Protein AF-C4P0M0-F1 (afdb_monomer_lite)

Organism: Valerianella locusta (NCBI:txid59166)

InterPro domains:
  IPR001005 SANT/Myb domain [PF00249] (93-138)
  IPR001005 SANT/Myb domain [PS50090] (87-139)
  IPR001005 SANT/Myb domain [SM00717] (1-41)
  IPR001005 SANT/Myb domain [SM00717] (91-141)
  IPR001005 SANT/Myb domain [cd00167] (94-138)
  IPR006447 Myb domain, plants [TIGR01557] (90-141)
  IPR009057 Homedomain-like superfamily [SSF46689] (2-46)
  IPR009057 Homedomain-like superfamily [SSF46689] (89-144)
  IPR017884 SANT domain [PS51293] (95-147)
  IPR017930 Myb domain [PS51294] (87-143)

Radius of gyration: 29.0 Å; chains: 1; bounding box: 52×42×82 Å

pLDDT: mean 71.96, std 18.13, range [33.81, 93.56]

Secondary structure (DSSP, 8-state):
-HHHHHHS-TTSTTHHHHHHHHSTT--HHHHHHHHHHHHHHHHHHHTT-SPP-S-S-S--TT-----S----------------S------PPPPPHHHHHHHHHHHHHH-SS-HHHHHHHT-TTS-HHHHHHHHHHHHHHHHHTTS---PPPGGG---

Structure (mmCIF, N/CA/C/O backbone):
data_AF-C4P0M0-F1
#
_entry.id   AF-C4P0M0-F1
#
loop_
_atom_site.group_PDB
_atom_site.id
_atom_site.type_symbol
_atom_site.label_atom_id
_atom_site.label_alt_id
_atom_site.label_comp_id
_atom_site.label_asym_id
_atom_site.label_entity_id
_atom_site.label_seq_id
_atom_site.pdbx_PDB_ins_code
_atom_site.Cartn_x
_atom_site.Cartn_y
_atom_site.Cartn_z
_atom_site.occupancy
_atom_site.B_iso_or_equiv
_atom_site.auth_seq_id
_atom_site.auth_comp_id
_atom_site.auth_asym_id
_atom_site.auth_atom_id
_atom_site.pdbx_PDB_model_num
ATOM 1 N N . PHE A 1 1 ? -11.432 -0.286 29.461 1.00 64.88 1 PHE A N 1
ATOM 2 C CA . PHE A 1 1 ? -12.647 0.547 29.414 1.00 64.88 1 PHE A CA 1
ATOM 3 C C . PHE A 1 1 ? -13.625 0.093 28.321 1.00 64.88 1 PHE A C 1
ATOM 5 O O . PHE A 1 1 ? -14.603 -0.557 28.663 1.00 64.88 1 PHE A O 1
ATOM 12 N N . GLU A 1 2 ? -13.337 0.285 27.025 1.00 71.06 2 GLU A N 1
ATOM 13 C CA . GLU A 1 2 ? -14.272 -0.037 25.916 1.00 71.06 2 GLU A CA 1
ATOM 14 C C . GLU A 1 2 ? -14.806 -1.482 25.894 1.00 71.06 2 GLU A C 1
ATOM 16 O O . GLU A 1 2 ? -16.007 -1.712 25.769 1.00 71.06 2 GLU A O 1
ATOM 21 N N . ARG A 1 3 ? -13.939 -2.485 26.096 1.00 72.94 3 ARG A N 1
ATOM 22 C CA . ARG A 1 3 ? -14.376 -3.895 26.158 1.00 72.94 3 ARG A CA 1
ATOM 23 C C . ARG A 1 3 ? -15.305 -4.180 27.340 1.00 72.94 3 ARG A C 1
ATOM 25 O O . ARG A 1 3 ? -16.215 -4.987 27.209 1.00 72.94 3 ARG A O 1
ATOM 32 N N . LEU A 1 4 ? -15.110 -3.503 28.472 1.00 72.62 4 LEU A N 1
ATOM 33 C CA . LEU A 1 4 ? -15.953 -3.683 29.657 1.00 72.62 4 LEU A CA 1
ATOM 34 C C . LEU A 1 4 ? -17.341 -3.085 29.433 1.00 72.62 4 LEU A C 1
ATOM 36 O O . LEU A 1 4 ? -18.327 -3.644 29.895 1.00 72.62 4 LEU A O 1
ATOM 40 N N . ARG A 1 5 ? -17.442 -1.988 28.673 1.00 65.12 5 ARG A N 1
ATOM 41 C CA . ARG A 1 5 ? -18.723 -1.381 28.280 1.00 65.12 5 ARG A CA 1
ATOM 42 C C . ARG A 1 5 ? -19.565 -2.292 27.392 1.00 65.12 5 ARG A C 1
ATOM 44 O O . ARG A 1 5 ? -20.785 -2.207 27.450 1.00 65.12 5 ARG A O 1
ATOM 51 N N . ALA A 1 6 ? -18.929 -3.156 26.605 1.00 72.06 6 ALA A N 1
ATOM 52 C CA . ALA A 1 6 ? -19.626 -4.166 25.815 1.00 72.06 6 ALA A CA 1
ATOM 53 C C . ALA A 1 6 ? -20.108 -5.362 26.660 1.00 72.06 6 ALA A C 1
ATOM 55 O O . ALA A 1 6 ? -21.081 -6.008 26.290 1.00 72.06 6 ALA A O 1
ATOM 56 N N . ILE A 1 7 ? -19.435 -5.654 27.779 1.00 72.62 7 ILE A N 1
ATOM 57 C CA . ILE A 1 7 ? -19.758 -6.779 28.673 1.00 72.62 7 ILE A CA 1
ATOM 58 C C . ILE A 1 7 ? -20.821 -6.378 29.706 1.00 72.62 7 ILE A C 1
ATOM 60 O O . ILE A 1 7 ? -21.736 -7.148 29.985 1.00 72.62 7 ILE A O 1
ATOM 64 N N . TYR A 1 8 ? -20.727 -5.168 30.261 1.00 71.69 8 TYR A N 1
ATOM 65 C CA . TYR A 1 8 ? -21.697 -4.637 31.216 1.00 71.69 8 TYR A CA 1
ATOM 66 C C . TYR A 1 8 ? -22.701 -3.725 30.505 1.00 71.69 8 TYR A C 1
ATOM 68 O O . TYR A 1 8 ? -22.421 -2.552 30.235 1.00 71.69 8 TYR A O 1
ATOM 76 N N . ASP A 1 9 ? -23.886 -4.264 30.217 1.00 70.50 9 ASP A N 1
ATOM 77 C CA . ASP A 1 9 ? -25.006 -3.502 29.658 1.00 70.50 9 ASP A CA 1
ATOM 78 C C . ASP A 1 9 ? -25.450 -2.362 30.605 1.00 70.50 9 ASP A C 1
ATOM 80 O O . ASP A 1 9 ? -25.160 -2.360 31.803 1.00 70.50 9 ASP A O 1
ATOM 84 N N . LYS A 1 10 ? -26.165 -1.360 30.078 1.00 65.06 10 LYS A N 1
ATOM 85 C CA . LYS A 1 10 ? -26.710 -0.214 30.838 1.00 65.06 10 LYS A CA 1
ATOM 86 C C . LYS A 1 10 ? -27.684 -0.625 31.953 1.00 65.06 10 LYS A C 1
ATOM 88 O O . LYS A 1 10 ? -27.998 0.196 32.805 1.00 65.06 10 LYS A O 1
ATOM 93 N N . LYS A 1 11 ? -28.179 -1.864 31.926 1.00 67.88 11 LYS A N 1
ATOM 94 C CA . LYS A 1 11 ? -29.152 -2.412 32.882 1.00 67.88 11 LYS A CA 1
ATOM 95 C C . LYS A 1 11 ? -28.513 -3.084 34.096 1.00 67.88 11 LYS A C 1
ATOM 97 O O . LYS A 1 11 ? -29.235 -3.465 35.011 1.00 67.88 11 LYS A O 1
ATOM 102 N N . THR A 1 12 ? -27.192 -3.262 34.103 1.00 70.44 12 THR A N 1
ATOM 103 C CA . THR A 1 12 ? -26.505 -3.916 35.217 1.00 70.44 12 THR A CA 1
ATOM 104 C C . THR A 1 12 ? -26.370 -2.933 36.383 1.00 70.44 12 THR A C 1
ATOM 106 O O . THR A 1 12 ? -25.695 -1.911 36.216 1.00 70.44 12 THR A O 1
ATOM 109 N N . PRO A 1 13 ? -26.970 -3.213 37.555 1.00 71.62 13 PRO A N 1
ATOM 110 C CA . PRO A 1 13 ? -26.715 -2.423 38.754 1.00 71.62 13 PRO A CA 1
ATOM 111 C C . PRO A 1 13 ? -25.225 -2.502 39.123 1.00 71.62 13 PRO A C 1
ATOM 113 O O . PRO A 1 13 ? -24.564 -3.516 38.879 1.00 71.62 13 PRO A O 1
ATOM 116 N N . ASP A 1 14 ? -24.680 -1.402 39.642 1.00 77.44 14 ASP A N 1
ATOM 117 C CA . ASP A 1 14 ? -23.275 -1.283 40.070 1.00 77.44 14 ASP A CA 1
ATOM 118 C C . ASP A 1 14 ? -22.235 -1.513 38.962 1.00 77.44 14 ASP A C 1
ATOM 120 O O . ASP A 1 14 ? -21.094 -1.914 39.202 1.00 77.44 14 ASP A O 1
ATOM 124 N N . ARG A 1 15 ? -22.612 -1.236 37.708 1.00 81.31 15 ARG A N 1
ATOM 125 C CA . ARG A 1 15 ? -21.725 -1.365 36.544 1.00 81.31 15 ARG A CA 1
ATOM 126 C C . ARG A 1 15 ? -20.395 -0.622 36.719 1.00 81.31 15 ARG A C 1
ATOM 128 O O . ARG A 1 15 ? -19.364 -1.146 36.306 1.00 81.31 15 ARG A O 1
ATOM 135 N N . TRP A 1 16 ? -20.408 0.578 37.295 1.00 80.88 16 TRP A N 1
ATOM 136 C CA . TRP A 1 16 ? -19.202 1.397 37.452 1.00 80.88 16 TRP A CA 1
ATOM 137 C C . TRP A 1 16 ? -18.207 0.788 38.442 1.00 80.88 16 TRP A C 1
ATOM 139 O O . TRP A 1 16 ? -17.021 0.720 38.125 1.00 80.88 16 TRP A O 1
ATOM 149 N N . LEU A 1 17 ? -18.695 0.233 39.557 1.00 80.75 17 LEU A N 1
ATOM 150 C CA . LEU A 1 17 ? -17.865 -0.492 40.522 1.00 80.75 17 LEU A CA 1
ATOM 151 C C . LEU A 1 17 ? -17.232 -1.734 39.885 1.00 80.75 17 LEU A C 1
ATOM 153 O O . LEU A 1 17 ? -16.028 -1.939 39.990 1.00 80.75 17 LEU A O 1
ATOM 157 N N . ARG A 1 18 ? -18.019 -2.529 39.148 1.00 79.06 18 ARG A N 1
ATOM 158 C CA . ARG A 1 18 ? -17.509 -3.725 38.448 1.00 79.06 18 ARG A CA 1
ATOM 159 C C . ARG A 1 18 ? -16.469 -3.379 37.383 1.00 79.06 18 ARG A C 1
ATOM 161 O O . ARG A 1 18 ? -15.549 -4.148 37.136 1.00 79.06 18 ARG A O 1
ATOM 168 N N . MET A 1 19 ? -16.620 -2.232 36.726 1.00 80.00 19 MET A N 1
ATOM 169 C CA . MET A 1 19 ? -15.645 -1.746 35.752 1.00 80.00 19 MET A CA 1
ATOM 170 C C . MET A 1 19 ? -14.347 -1.283 36.409 1.00 80.00 19 MET A C 1
ATOM 172 O O . MET A 1 19 ? -13.283 -1.555 35.856 1.00 80.00 19 MET A O 1
ATOM 176 N N . ALA A 1 20 ? -14.436 -0.594 37.547 1.00 82.38 20 ALA A N 1
ATOM 177 C CA . ALA A 1 20 ? -13.279 -0.143 38.310 1.00 82.38 20 ALA A CA 1
ATOM 178 C C . ALA A 1 20 ? -12.467 -1.330 38.846 1.00 82.38 20 ALA A C 1
ATOM 180 O O . ALA A 1 20 ? -11.257 -1.363 38.664 1.00 82.38 20 ALA A O 1
ATOM 181 N N . ASP A 1 21 ? -13.137 -2.356 39.376 1.00 83.00 21 ASP A N 1
ATOM 182 C CA . ASP A 1 21 ? -12.497 -3.574 39.897 1.00 83.00 21 ASP A CA 1
ATOM 183 C C . ASP A 1 21 ? -11.634 -4.302 38.846 1.00 83.00 21 ASP A C 1
ATOM 185 O O . ASP A 1 21 ? -10.569 -4.842 39.136 1.00 83.00 21 ASP A O 1
ATOM 189 N N . ILE A 1 22 ? -12.049 -4.258 37.577 1.00 83.38 22 ILE A N 1
ATOM 190 C CA . ILE A 1 22 ? -11.339 -4.928 36.476 1.00 83.38 22 ILE A CA 1
ATOM 191 C C . ILE A 1 22 ? -10.191 -4.079 35.919 1.00 83.38 22 ILE A C 1
ATOM 193 O O . ILE A 1 22 ? -9.308 -4.605 35.234 1.00 83.38 22 ILE A O 1
ATOM 197 N N . ILE A 1 23 ? -10.189 -2.767 36.160 1.00 81.06 23 ILE A N 1
ATOM 198 C CA . ILE A 1 23 ? -9.131 -1.880 35.680 1.00 81.06 23 ILE A CA 1
ATOM 199 C C . ILE A 1 23 ? -8.190 -1.574 36.853 1.00 81.06 23 ILE A C 1
ATOM 201 O O . ILE A 1 23 ? -8.484 -0.687 37.654 1.00 81.06 23 ILE A O 1
ATOM 205 N N . PRO A 1 24 ? -7.030 -2.253 36.954 1.00 79.50 24 PRO A N 1
ATOM 206 C CA . PRO A 1 24 ? -6.114 -2.034 38.064 1.00 79.50 24 PRO A CA 1
ATOM 207 C C . PRO A 1 24 ? -5.666 -0.568 38.105 1.00 79.50 24 PRO A C 1
ATOM 209 O O . PRO A 1 24 ? -5.199 -0.020 37.105 1.00 79.50 24 PRO A O 1
ATOM 212 N N . GLY A 1 25 ? -5.824 0.064 39.270 1.00 83.38 25 GLY A N 1
ATOM 213 C CA . GLY A 1 25 ? -5.437 1.459 39.498 1.00 83.38 25 GLY A CA 1
ATOM 214 C C . GLY A 1 25 ? -6.443 2.513 39.022 1.00 83.38 25 GLY A C 1
ATOM 215 O O . GLY A 1 25 ? -6.077 3.685 38.968 1.00 83.38 25 GLY A O 1
ATOM 216 N N . LYS A 1 26 ? -7.681 2.140 38.672 1.00 85.25 26 LYS A N 1
ATOM 217 C CA . LYS A 1 26 ? -8.763 3.093 38.375 1.00 85.25 26 LYS A CA 1
ATOM 218 C C . LYS A 1 26 ? -9.896 2.969 39.385 1.00 85.25 26 LYS A C 1
ATOM 220 O O . LYS A 1 26 ? -10.314 1.871 39.730 1.00 85.25 26 LYS A O 1
ATOM 225 N N . THR A 1 27 ? -10.391 4.110 39.845 1.00 88.50 27 THR A N 1
ATOM 226 C CA . THR A 1 27 ? -11.530 4.197 40.765 1.00 88.50 27 THR A CA 1
ATOM 227 C C . THR A 1 27 ? -12.848 4.256 40.000 1.00 88.50 27 THR A C 1
ATOM 229 O O . THR A 1 27 ? -12.878 4.549 38.804 1.00 88.50 27 THR A O 1
ATOM 232 N N . GLU A 1 28 ? -13.965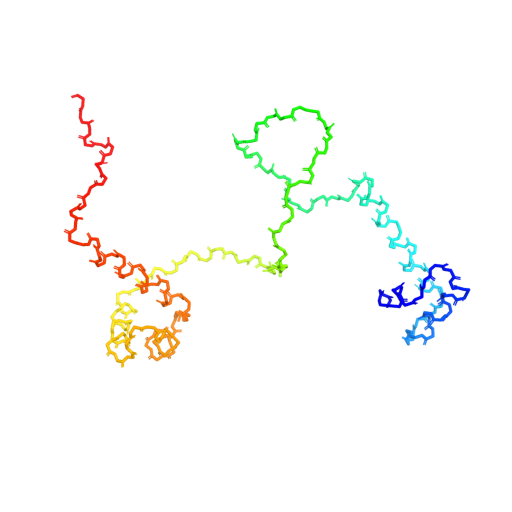 4.016 40.688 1.00 82.56 28 GLU A N 1
ATOM 233 C CA . GLU A 1 28 ? -15.301 4.217 40.112 1.00 82.56 28 GLU A CA 1
ATOM 234 C C . GLU A 1 28 ? -15.483 5.635 39.554 1.00 82.56 28 GLU A C 1
ATOM 236 O O . GLU A 1 28 ? -16.067 5.806 38.485 1.00 82.56 28 GLU A O 1
ATOM 241 N N . TYR A 1 29 ? -14.902 6.630 40.229 1.00 83.50 29 TYR A N 1
ATOM 242 C CA . TYR A 1 29 ? -14.935 8.027 39.826 1.00 83.50 29 TYR A CA 1
ATOM 243 C C . TYR A 1 29 ? -14.237 8.236 38.478 1.00 83.50 29 TYR A C 1
ATOM 245 O O . TYR A 1 29 ? -14.825 8.822 37.572 1.00 83.50 29 TYR A O 1
ATOM 253 N N . ASP A 1 30 ? -13.040 7.667 38.294 1.00 86.00 30 ASP A N 1
ATOM 254 C CA . ASP A 1 30 ? -12.305 7.747 37.022 1.00 86.00 30 ASP A CA 1
ATOM 255 C C . ASP A 1 30 ? -13.093 7.123 35.861 1.00 86.00 30 ASP A C 1
ATOM 257 O O . ASP A 1 30 ? -13.074 7.611 34.730 1.00 86.00 30 ASP A O 1
ATOM 261 N N . VAL A 1 31 ? -13.786 6.014 36.133 1.00 84.75 31 VAL A N 1
ATOM 262 C CA . VAL A 1 31 ? -14.590 5.299 35.135 1.00 84.75 31 VAL A CA 1
ATOM 263 C C . VAL A 1 31 ? -15.833 6.117 34.758 1.00 84.75 31 VAL A C 1
ATOM 265 O O . VAL A 1 31 ? -16.197 6.166 33.580 1.00 84.75 31 VAL A O 1
ATOM 268 N N . VAL A 1 32 ? -16.468 6.780 35.729 1.00 85.69 32 VAL A N 1
ATOM 269 C CA . VAL A 1 32 ? -17.609 7.677 35.491 1.00 85.69 32 VAL A CA 1
ATOM 270 C C . VAL A 1 32 ? -17.176 8.926 34.726 1.00 85.69 32 VAL A C 1
ATOM 272 O O . VAL A 1 32 ? -17.846 9.294 33.762 1.00 85.69 32 VAL A O 1
ATOM 275 N N . GLN A 1 33 ? -16.049 9.539 35.090 1.00 88.06 33 GLN A N 1
ATOM 276 C CA . GLN A 1 33 ? -15.527 10.723 34.408 1.00 88.06 33 GLN A CA 1
ATOM 277 C C . GLN A 1 33 ? -15.229 10.425 32.933 1.00 88.06 33 GLN A C 1
ATOM 279 O O . GLN A 1 33 ? -15.722 11.118 32.047 1.00 88.06 33 GLN A O 1
ATOM 284 N N . GLN A 1 34 ? -14.532 9.320 32.653 1.00 85.81 34 GLN A N 1
ATOM 285 C CA . GLN A 1 34 ? -14.250 8.896 31.280 1.00 85.81 34 GLN A CA 1
ATOM 286 C C . GLN A 1 34 ? -15.529 8.656 30.462 1.00 85.81 34 GLN A C 1
ATOM 288 O O . GLN A 1 34 ? -15.545 8.858 29.246 1.00 85.81 34 GLN A O 1
ATOM 293 N N . TYR A 1 35 ? -16.601 8.184 31.107 1.00 85.69 35 TYR A N 1
ATOM 294 C CA . TYR A 1 35 ? -17.891 8.020 30.447 1.00 85.69 35 TYR A CA 1
ATOM 295 C C . TYR A 1 35 ? -18.550 9.362 30.121 1.00 85.69 35 TYR A C 1
ATOM 297 O O . TYR A 1 35 ? -19.137 9.477 29.049 1.00 85.69 35 TYR A O 1
ATOM 305 N N . GLN A 1 36 ? -18.465 10.347 31.016 1.00 86.50 36 GLN A N 1
ATOM 306 C CA . GLN A 1 36 ? -19.018 11.682 30.786 1.00 86.50 36 GLN A CA 1
ATOM 307 C C . GLN A 1 36 ? -18.327 12.378 29.611 1.00 86.50 36 GLN A C 1
ATOM 309 O O . GLN A 1 36 ? -19.021 12.782 28.684 1.00 86.50 36 GLN A O 1
ATOM 314 N N . GLU A 1 37 ? -16.990 12.398 29.592 1.00 87.19 37 GLU A N 1
ATOM 315 C CA . GLU A 1 37 ? -16.195 12.953 28.481 1.00 87.19 37 GLU A CA 1
ATOM 316 C C . GLU A 1 37 ? -16.584 12.308 27.142 1.00 87.19 37 GLU A C 1
ATOM 318 O O . GLU A 1 37 ? -16.818 12.979 26.145 1.00 87.19 37 GLU A O 1
ATOM 323 N N . LEU A 1 38 ? -16.762 10.985 27.131 1.00 87.19 38 LEU A N 1
ATOM 324 C CA . LEU A 1 38 ? -17.160 10.269 25.923 1.00 87.19 38 LEU A CA 1
ATOM 325 C C . LEU A 1 38 ? -18.586 10.609 25.458 1.00 87.19 38 LEU A C 1
ATOM 327 O O . LEU A 1 38 ? -18.874 10.558 24.265 1.00 87.19 38 LEU A O 1
ATOM 331 N N . VAL A 1 39 ? -19.509 10.886 26.381 1.00 86.38 39 VAL A N 1
ATOM 332 C CA . VAL A 1 39 ? -20.875 11.311 26.033 1.00 86.38 39 VAL A CA 1
ATOM 333 C C . VAL A 1 39 ? -20.867 12.728 25.464 1.00 86.38 39 VAL A C 1
ATOM 335 O O . VAL A 1 39 ? -21.584 12.986 24.498 1.00 86.38 39 VAL A O 1
ATOM 338 N N . GLU A 1 40 ? -20.050 13.614 26.025 1.00 86.62 40 GLU A N 1
ATOM 339 C CA . GLU A 1 40 ? -19.839 14.971 25.521 1.00 86.62 40 GLU A CA 1
ATOM 340 C C . GLU A 1 40 ? -19.244 14.947 24.106 1.00 86.62 40 GLU A C 1
ATOM 342 O O . GLU A 1 40 ? -19.869 15.466 23.184 1.00 86.62 40 GLU A O 1
ATOM 347 N N . ASP A 1 41 ? -18.160 14.196 23.888 1.00 82.06 41 ASP A N 1
ATOM 348 C CA . ASP A 1 41 ? -17.548 14.010 22.565 1.00 82.06 41 ASP A CA 1
ATOM 349 C C . ASP A 1 41 ? -18.555 13.497 21.521 1.00 82.06 41 ASP A C 1
ATOM 351 O O . ASP A 1 41 ? -18.602 13.970 20.384 1.00 82.06 41 ASP A O 1
ATOM 355 N N . ILE A 1 42 ? -19.383 12.508 21.883 1.00 84.62 42 ILE A N 1
ATOM 356 C CA . ILE A 1 42 ? -20.427 11.985 20.987 1.00 84.62 42 ILE A CA 1
ATOM 357 C C . ILE A 1 42 ? -21.452 13.073 20.665 1.00 84.62 42 ILE A C 1
ATOM 359 O O . ILE A 1 42 ? -21.870 13.187 19.512 1.00 84.62 42 ILE A O 1
ATOM 363 N N . THR A 1 43 ? -21.834 13.872 21.659 1.00 87.38 43 THR A N 1
ATOM 364 C CA . THR A 1 43 ? -22.786 14.973 21.486 1.00 87.38 43 THR A CA 1
ATOM 365 C C . THR A 1 43 ? -22.227 16.020 20.527 1.00 87.38 43 THR A C 1
ATOM 367 O O . THR A 1 43 ? -22.930 16.440 19.609 1.00 87.38 43 THR A O 1
ATOM 370 N N . ASP A 1 44 ? -20.949 16.369 20.652 1.00 84.19 44 ASP A N 1
ATOM 371 C CA . ASP A 1 44 ? -20.279 17.307 19.751 1.00 84.19 44 ASP A CA 1
ATOM 372 C C . ASP A 1 44 ? -20.182 16.769 18.317 1.00 84.19 44 ASP A C 1
ATOM 374 O O . ASP A 1 44 ? -20.333 17.524 17.347 1.00 84.19 44 ASP A O 1
ATOM 378 N N . ILE A 1 45 ? -19.964 15.458 18.151 1.00 76.31 45 ILE A N 1
ATOM 379 C CA . ILE A 1 45 ? -19.977 14.800 16.835 1.00 76.31 45 ILE A CA 1
ATOM 380 C C . ILE A 1 45 ? -21.382 14.855 16.227 1.00 76.31 45 ILE A C 1
ATOM 382 O O . ILE A 1 45 ? -21.529 15.199 15.052 1.00 76.31 45 ILE A O 1
ATOM 386 N N . GLU A 1 46 ? -22.415 14.521 17.002 1.00 74.19 46 GLU A N 1
ATOM 387 C CA . GLU A 1 46 ? -23.811 14.512 16.550 1.00 74.19 46 GLU A CA 1
ATOM 388 C C . GLU A 1 46 ? -24.328 15.922 16.232 1.00 74.19 46 GLU A C 1
ATOM 390 O O . GLU A 1 46 ? -25.065 16.103 15.261 1.00 74.19 46 GLU A O 1
ATOM 395 N N . ALA A 1 47 ? -23.886 16.929 16.988 1.00 82.44 47 ALA A N 1
ATOM 396 C CA . ALA A 1 47 ? -24.166 18.338 16.735 1.00 82.44 47 ALA A CA 1
ATOM 397 C C . ALA A 1 47 ? -23.368 18.912 15.547 1.00 82.44 47 ALA A C 1
ATOM 399 O O . ALA A 1 47 ? -23.627 20.037 15.117 1.00 82.44 47 ALA A O 1
ATOM 400 N N . GLY A 1 48 ? -22.406 18.158 15.000 1.00 75.62 48 GLY A N 1
ATOM 401 C CA . GLY A 1 48 ? -21.536 18.612 13.913 1.00 75.62 48 GLY A CA 1
ATOM 402 C C . GLY A 1 48 ? -20.560 19.717 14.331 1.00 75.62 48 GLY A C 1
ATOM 403 O O . GLY A 1 48 ? -20.071 20.452 13.475 1.00 75.62 48 GLY A O 1
ATOM 404 N N . ILE A 1 49 ? -20.292 19.842 15.633 1.00 76.69 49 ILE A N 1
ATOM 405 C CA . ILE A 1 49 ? -19.387 20.835 16.227 1.00 76.69 49 ILE A CA 1
ATOM 406 C C . ILE A 1 49 ? -17.928 20.360 16.129 1.00 76.69 49 ILE A C 1
ATOM 408 O O . ILE A 1 49 ? -17.002 21.173 16.148 1.00 76.69 49 ILE A O 1
ATOM 412 N N . VAL A 1 50 ? -17.702 19.056 15.922 1.00 72.06 50 VAL A N 1
ATOM 413 C CA . VAL A 1 50 ? -16.356 18.517 15.696 1.00 72.06 50 VAL A CA 1
ATOM 414 C C . VAL A 1 50 ? -15.816 18.946 14.326 1.00 72.06 50 VAL A C 1
ATOM 416 O O . VAL A 1 50 ? -16.403 18.606 13.291 1.00 72.06 50 VAL A O 1
ATOM 419 N N . PRO A 1 51 ? -14.665 19.646 14.277 1.00 65.00 51 PRO A N 1
ATOM 420 C CA . PRO A 1 51 ? -14.063 20.067 13.024 1.00 65.00 51 PRO A CA 1
ATOM 421 C C . PRO A 1 51 ? -13.698 18.844 12.184 1.00 65.00 51 PRO A C 1
ATOM 423 O O . PRO A 1 51 ? -12.906 17.991 12.588 1.00 65.00 51 PRO A O 1
ATOM 426 N N . LEU A 1 52 ? -14.263 18.772 10.979 1.00 58.81 52 LEU A N 1
ATOM 427 C CA . LEU A 1 52 ? -13.911 17.744 10.008 1.00 58.81 52 LEU A CA 1
ATOM 428 C C . LEU A 1 52 ? -12.402 17.835 9.724 1.00 58.81 52 LEU A C 1
ATOM 430 O O . LEU A 1 52 ? -11.938 18.889 9.277 1.00 58.81 52 LEU A O 1
ATOM 434 N N . PRO A 1 53 ? -11.619 16.761 9.942 1.00 63.06 53 PRO A N 1
ATOM 435 C CA . PRO A 1 53 ? -10.188 16.778 9.666 1.00 63.06 53 PRO A CA 1
ATOM 436 C C . PRO A 1 53 ? -9.976 17.092 8.188 1.00 63.06 53 PRO A C 1
ATOM 438 O O . PRO A 1 53 ? -10.310 16.241 7.386 1.00 63.06 53 PRO A O 1
ATOM 441 N N . GLY A 1 54 ? -9.503 18.292 7.826 1.00 51.84 54 GLY A N 1
ATOM 442 C CA . GLY A 1 54 ? -8.926 18.729 6.533 1.00 51.84 54 GLY A CA 1
ATOM 443 C C . GLY A 1 54 ? -9.494 18.244 5.178 1.00 51.84 54 GLY A C 1
ATOM 444 O O . GLY A 1 54 ? -8.919 18.575 4.143 1.00 51.84 54 GLY A O 1
ATOM 445 N N . TYR A 1 55 ? -10.584 17.480 5.138 1.00 53.75 55 TYR A N 1
ATOM 446 C CA . TYR A 1 55 ? -11.120 16.761 3.977 1.00 53.75 55 TYR A CA 1
ATOM 447 C C . TYR A 1 55 ? -12.401 17.415 3.444 1.00 53.75 55 TYR A C 1
ATOM 449 O O . TYR A 1 55 ? -13.088 16.846 2.599 1.00 53.75 55 TYR A O 1
ATOM 457 N N . VAL A 1 56 ? -12.696 18.642 3.874 1.00 50.66 56 VAL A N 1
ATOM 458 C CA . VAL A 1 56 ? -13.663 19.521 3.210 1.00 50.66 56 VAL A CA 1
ATOM 459 C C . VAL A 1 56 ? -12.943 20.338 2.136 1.00 50.66 56 VAL A C 1
ATOM 461 O O . VAL A 1 56 ? -12.442 21.437 2.337 1.00 50.66 56 VAL A O 1
ATOM 464 N N . THR A 1 57 ? -12.801 19.681 0.986 1.00 51.22 57 THR A N 1
ATOM 465 C CA . THR A 1 57 ? -12.799 20.245 -0.371 1.00 51.22 57 THR A CA 1
ATOM 466 C C . THR A 1 57 ? -12.218 21.658 -0.534 1.00 51.22 57 THR A C 1
ATOM 468 O O . THR A 1 57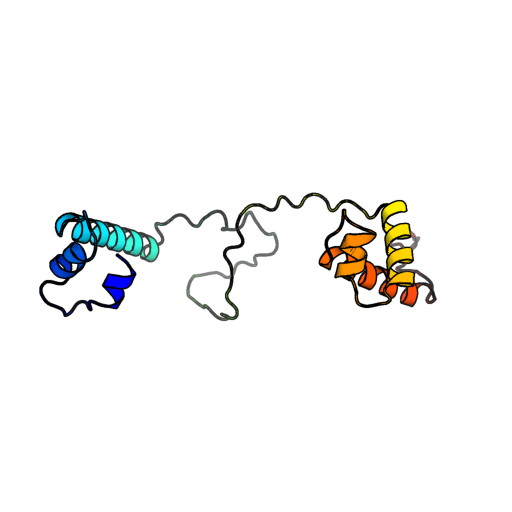 ? -12.945 22.649 -0.637 1.00 51.22 57 THR A O 1
ATOM 471 N N . LYS A 1 58 ? -10.896 21.757 -0.721 1.00 48.06 58 LYS A N 1
ATOM 472 C CA . LYS A 1 58 ? -10.327 22.877 -1.486 1.00 48.06 58 LYS A CA 1
ATOM 473 C C . LYS A 1 58 ? -10.925 22.815 -2.891 1.00 48.06 58 LYS A C 1
ATOM 475 O O . LYS A 1 58 ? -10.521 21.946 -3.654 1.00 48.06 58 LYS A O 1
ATOM 480 N N . LYS A 1 59 ? -11.919 23.668 -3.170 1.00 50.25 59 LYS A N 1
ATOM 481 C CA . LYS A 1 59 ? -12.449 24.046 -4.495 1.00 50.25 59 LYS A CA 1
ATOM 482 C C . LYS A 1 59 ? -12.062 23.058 -5.605 1.00 50.25 59 LYS A C 1
ATOM 484 O O . LYS A 1 59 ? -11.167 23.326 -6.403 1.00 50.25 59 LYS A O 1
ATOM 489 N N . SER A 1 60 ? -12.709 21.893 -5.619 1.00 46.19 60 SER A N 1
ATOM 490 C CA . SER A 1 60 ? -12.683 21.041 -6.805 1.00 46.19 60 SER A CA 1
ATOM 491 C C . SER A 1 60 ? -13.563 21.733 -7.848 1.00 46.19 60 SER A C 1
ATOM 493 O O . SER A 1 60 ? -14.723 22.000 -7.539 1.00 46.19 60 SER A O 1
ATOM 495 N N . PRO A 1 61 ? -13.081 22.023 -9.068 1.00 48.78 61 PRO A N 1
ATOM 496 C CA . PRO A 1 61 ? -13.874 22.693 -10.102 1.00 48.78 61 PRO A CA 1
ATOM 497 C C . PRO A 1 61 ? -15.005 21.812 -10.670 1.00 48.78 61 PRO A C 1
ATOM 499 O O . PRO A 1 61 ? -15.636 22.186 -11.649 1.00 48.78 61 PRO A O 1
ATOM 502 N N . PHE A 1 62 ? -15.258 20.638 -10.079 1.00 42.81 62 PHE A N 1
ATOM 503 C CA . PHE A 1 62 ? -16.254 19.673 -10.542 1.00 42.81 62 PHE A CA 1
ATOM 504 C C . PHE A 1 62 ? -17.417 19.448 -9.557 1.00 42.81 62 PHE A C 1
ATOM 506 O O . PHE A 1 62 ? -18.275 18.603 -9.796 1.00 42.81 62 PHE A O 1
ATOM 513 N N . THR A 1 63 ? -17.490 20.170 -8.436 1.00 48.69 63 THR A N 1
ATOM 514 C CA . THR A 1 63 ? -18.668 20.068 -7.559 1.00 48.69 63 THR A CA 1
ATOM 515 C C . THR A 1 63 ? -19.813 20.890 -8.145 1.00 48.69 63 THR A C 1
ATOM 517 O O . THR A 1 63 ? -19.877 22.096 -7.929 1.00 48.69 63 THR A O 1
ATOM 520 N N . MET A 1 64 ? -20.697 20.243 -8.910 1.00 44.94 64 MET A N 1
ATOM 521 C CA . MET A 1 64 ? -21.989 20.821 -9.284 1.00 44.94 64 MET A CA 1
ATOM 522 C C . MET A 1 64 ? -22.805 21.070 -8.008 1.00 44.94 64 MET A C 1
ATOM 524 O O . MET A 1 64 ? -22.930 20.168 -7.177 1.00 44.94 64 MET A O 1
ATOM 528 N N . GLU A 1 65 ? -23.311 22.292 -7.834 1.00 46.97 65 GLU A N 1
ATOM 529 C CA . GLU A 1 65 ? -24.189 22.664 -6.724 1.00 46.97 65 GLU A CA 1
ATOM 530 C C . GLU A 1 65 ? -25.467 21.825 -6.773 1.00 46.97 65 GLU A C 1
ATOM 532 O O . GLU A 1 65 ? -26.347 22.054 -7.602 1.00 46.97 65 GLU A O 1
ATOM 537 N N . LEU A 1 66 ? -25.587 20.854 -5.869 1.00 42.88 66 LEU A N 1
ATOM 538 C CA . LEU A 1 66 ? -26.887 20.305 -5.525 1.00 42.88 66 LEU A CA 1
ATOM 539 C C . LEU A 1 66 ? -27.376 21.063 -4.295 1.00 42.88 66 LEU A C 1
ATOM 541 O O . LEU A 1 66 ? -26.895 20.853 -3.181 1.00 42.88 66 LEU A O 1
ATOM 545 N N . GLY A 1 67 ? -28.277 22.009 -4.548 1.00 33.81 67 GLY A N 1
ATOM 546 C CA . GLY A 1 67 ? -28.931 22.800 -3.522 1.00 33.81 67 GLY A CA 1
ATOM 547 C C . GLY A 1 67 ? -29.649 21.931 -2.489 1.00 33.81 67 GLY A C 1
ATOM 548 O O . GLY A 1 67 ? -30.215 20.890 -2.808 1.00 33.81 67 GLY A O 1
ATOM 549 N N . ASN A 1 68 ? -29.654 22.452 -1.266 1.00 42.78 68 ASN A N 1
ATOM 550 C CA . ASN A 1 68 ? -30.488 22.081 -0.128 1.00 42.78 68 ASN A CA 1
ATOM 551 C C . ASN A 1 68 ? -30.312 20.669 0.447 1.00 42.78 68 ASN A C 1
ATOM 553 O O . ASN A 1 68 ? -30.556 19.637 -0.171 1.00 42.78 68 ASN A O 1
ATOM 557 N N . GLY A 1 69 ? -29.939 20.657 1.728 1.00 52.00 69 GLY A N 1
ATOM 558 C CA . GLY A 1 69 ? -29.683 19.452 2.491 1.00 52.00 69 GLY A CA 1
ATOM 559 C C . GLY A 1 69 ? -30.879 18.509 2.570 1.00 52.00 69 GLY A C 1
ATOM 560 O O . GLY A 1 69 ? -31.990 18.912 2.903 1.00 52.00 69 GLY A O 1
ATOM 561 N N . ARG A 1 70 ? -30.598 17.229 2.331 1.00 39.28 70 ARG A N 1
ATOM 562 C CA . ARG A 1 70 ? -30.929 16.076 3.184 1.00 39.28 70 ARG A CA 1
ATOM 563 C C . ARG A 1 70 ? -30.535 14.798 2.445 1.00 39.28 70 ARG A C 1
ATOM 565 O O . ARG A 1 70 ? -31.071 14.524 1.386 1.00 39.28 70 ARG A O 1
ATOM 572 N N . ALA A 1 71 ? -29.647 14.036 3.086 1.00 41.56 71 ALA A N 1
ATOM 573 C CA . ALA A 1 71 ? -29.415 12.596 2.945 1.00 41.56 71 ALA A CA 1
ATOM 574 C C . ALA A 1 71 ? -29.116 12.022 1.541 1.00 41.56 71 ALA A C 1
ATOM 576 O O . ALA A 1 71 ? -29.925 12.101 0.632 1.00 41.56 71 ALA A O 1
ATOM 577 N N . LEU A 1 72 ? -28.026 11.253 1.425 1.00 42.66 72 LEU A N 1
ATOM 578 C CA . LEU A 1 72 ? -28.144 9.787 1.409 1.00 42.66 72 LEU A CA 1
ATOM 579 C C . LEU A 1 72 ? -26.765 9.116 1.303 1.00 42.66 72 LEU A C 1
ATOM 581 O O . LEU A 1 72 ? -26.104 9.112 0.268 1.00 42.66 72 LEU A O 1
ATOM 585 N N . ASN A 1 73 ? -26.402 8.435 2.387 1.00 53.38 73 ASN A N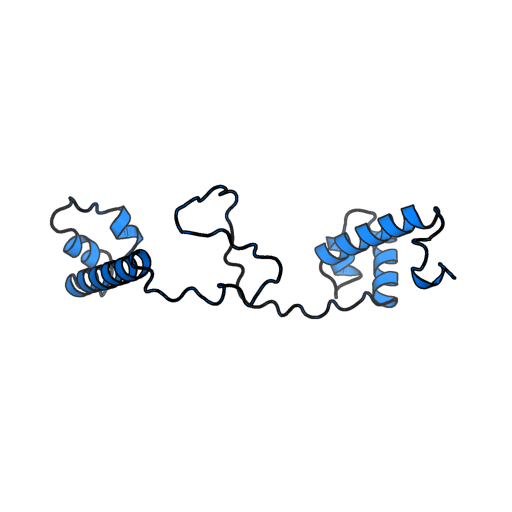 1
ATOM 586 C CA . ASN A 1 73 ? -25.468 7.320 2.382 1.00 53.38 73 ASN A CA 1
ATOM 587 C C . ASN A 1 73 ? -26.005 6.176 1.502 1.00 53.38 73 ASN A C 1
ATOM 589 O O . ASN A 1 73 ? -26.764 5.332 1.964 1.00 53.38 73 ASN A O 1
ATOM 593 N N . THR A 1 74 ? -25.555 6.109 0.256 1.00 42.84 74 THR A N 1
ATOM 594 C CA . THR A 1 74 ? -25.448 4.886 -0.558 1.00 42.84 74 THR A CA 1
ATOM 595 C C . THR A 1 74 ? -24.107 5.075 -1.271 1.00 42.84 74 THR A C 1
ATOM 597 O O . THR A 1 74 ? -23.936 6.034 -1.999 1.00 42.84 74 THR A O 1
ATOM 600 N N . PHE A 1 75 ? -22.997 4.424 -0.933 1.00 38.84 75 PHE A N 1
ATOM 601 C CA . PHE A 1 75 ? -22.725 3.000 -1.010 1.00 38.84 75 PHE A CA 1
ATOM 602 C C . PHE A 1 75 ? -21.554 2.663 -0.074 1.00 38.84 75 PHE A C 1
ATOM 604 O O . PHE A 1 75 ? -20.404 3.030 -0.311 1.00 38.84 75 PHE A O 1
ATOM 611 N N . LYS A 1 76 ? -21.831 1.905 0.988 1.00 44.69 76 LYS A N 1
ATOM 612 C CA . LYS A 1 76 ? -20.806 1.241 1.798 1.00 44.69 76 LYS A CA 1
ATOM 613 C C . LYS A 1 76 ? -20.469 -0.109 1.160 1.00 44.69 76 LYS A C 1
ATOM 615 O O . LYS A 1 76 ? -21.286 -1.020 1.212 1.00 44.69 76 LYS A O 1
ATOM 620 N N . LYS A 1 77 ? -19.258 -0.256 0.617 1.00 37.97 77 LYS A N 1
ATOM 621 C CA . LYS A 1 77 ? -18.439 -1.495 0.589 1.00 37.97 77 LYS A CA 1
ATOM 622 C C . LYS A 1 77 ? -17.110 -1.114 -0.080 1.00 37.97 77 LYS A C 1
ATOM 624 O O . LYS A 1 77 ? -17.106 -0.739 -1.236 1.00 37.97 77 LYS A O 1
ATOM 629 N N . ARG A 1 78 ? -15.949 -1.153 0.568 1.00 35.34 78 ARG A N 1
ATOM 630 C CA . ARG A 1 78 ? -15.445 -2.155 1.509 1.00 35.34 78 ARG A CA 1
ATOM 631 C C . ARG A 1 78 ? -14.419 -1.480 2.425 1.00 35.34 78 ARG A C 1
ATOM 633 O O . ARG A 1 78 ? -13.558 -0.744 1.960 1.00 35.34 78 ARG A O 1
ATOM 640 N N . SER A 1 79 ? -14.537 -1.744 3.719 1.00 46.34 79 SER A N 1
ATOM 641 C CA . SER A 1 79 ? -13.547 -1.428 4.747 1.00 46.34 79 SER A CA 1
ATOM 642 C C . SER A 1 79 ? -12.140 -1.886 4.344 1.00 46.34 79 SER A C 1
ATOM 644 O O . SER A 1 79 ? -12.011 -2.994 3.820 1.00 46.34 79 SER A O 1
ATOM 646 N N . LEU A 1 80 ? -11.105 -1.109 4.678 1.00 44.72 80 LEU A N 1
ATOM 647 C CA . LEU A 1 80 ? -10.070 -1.487 5.658 1.00 44.72 80 LEU A CA 1
ATOM 648 C C . LEU A 1 80 ? -8.819 -0.601 5.542 1.00 44.72 80 LEU A C 1
ATOM 650 O O . LEU A 1 80 ? -8.337 -0.287 4.457 1.00 44.72 80 LEU A O 1
ATOM 654 N N . SER A 1 81 ? -8.247 -0.331 6.712 1.00 37.97 81 SER A N 1
ATOM 655 C CA . SER A 1 81 ? -6.980 0.345 6.998 1.00 37.97 81 SER A CA 1
ATOM 656 C C . SER A 1 81 ? -6.986 1.863 6.834 1.00 37.97 81 SER A C 1
ATOM 658 O O . SER A 1 81 ? -6.774 2.412 5.759 1.00 37.97 81 SER A O 1
ATOM 660 N N . TYR A 1 82 ? -7.135 2.533 7.978 1.00 44.75 82 TYR A N 1
ATOM 661 C CA . TYR A 1 82 ? -6.091 3.405 8.520 1.00 44.75 82 TYR A CA 1
ATOM 662 C C . TYR A 1 82 ? -4.725 3.092 7.874 1.00 44.75 82 TYR A C 1
ATOM 664 O O . TYR A 1 82 ? -3.952 2.280 8.377 1.00 44.75 82 TYR A O 1
ATOM 672 N N . ARG A 1 83 ? -4.466 3.643 6.685 1.00 40.19 83 ARG A N 1
ATOM 673 C CA . ARG A 1 83 ? -3.116 3.725 6.139 1.00 40.19 83 ARG A CA 1
ATOM 674 C C . ARG A 1 83 ? -2.555 5.026 6.659 1.00 40.19 83 ARG A C 1
ATOM 676 O O . ARG A 1 83 ? -2.774 6.094 6.100 1.00 40.19 83 ARG A O 1
ATOM 683 N N . SER A 1 84 ? -1.926 4.855 7.812 1.00 34.09 84 SER A N 1
ATOM 684 C CA . SER A 1 84 ? -0.880 5.676 8.379 1.00 34.09 84 SER A CA 1
ATOM 685 C C . SER A 1 84 ? -0.155 6.525 7.345 1.00 34.09 84 SER A C 1
ATOM 687 O O . SER A 1 84 ? 0.214 6.029 6.280 1.00 34.09 84 SER A O 1
ATOM 689 N N . SER A 1 85 ? 0.114 7.759 7.773 1.00 41.25 85 SER A N 1
ATOM 690 C CA . SER A 1 85 ? 1.235 8.603 7.368 1.00 41.25 85 SER A CA 1
ATOM 691 C C . SER A 1 85 ? 1.411 8.773 5.868 1.00 41.25 85 SER A C 1
ATOM 693 O O . SER A 1 85 ? 1.923 7.877 5.195 1.00 41.25 85 SER A O 1
ATOM 695 N N . ASP A 1 86 ? 1.051 9.965 5.395 1.00 39.66 86 ASP A N 1
ATOM 696 C CA . ASP A 1 86 ? 1.899 10.779 4.524 1.00 39.66 86 ASP A CA 1
ATOM 697 C C . ASP A 1 86 ? 3.042 9.988 3.869 1.00 39.66 86 ASP A C 1
ATOM 699 O O . ASP A 1 86 ? 4.204 10.024 4.265 1.00 39.66 86 ASP A O 1
ATOM 703 N N . HIS A 1 87 ? 2.688 9.158 2.890 1.00 45.09 87 HIS A N 1
ATOM 704 C CA . HIS A 1 87 ? 3.650 8.808 1.874 1.00 45.09 87 HIS A CA 1
ATOM 705 C C . HIS A 1 87 ? 3.580 10.001 0.948 1.00 45.09 87 HIS A C 1
ATOM 707 O O . HIS A 1 87 ? 2.869 9.949 -0.065 1.00 45.09 87 HIS A O 1
ATOM 713 N N . GLU A 1 88 ? 4.286 11.081 1.316 1.00 43.09 88 GLU A N 1
ATOM 714 C CA . GLU A 1 88 ? 4.860 12.006 0.352 1.00 43.09 88 GLU A CA 1
ATOM 715 C C . GLU A 1 88 ? 5.169 11.147 -0.858 1.00 43.09 88 GLU A C 1
ATOM 717 O O . GLU A 1 88 ? 5.906 10.157 -0.749 1.00 43.09 88 GLU A O 1
ATOM 722 N N . ARG A 1 89 ? 4.478 11.403 -1.969 1.00 51.53 89 ARG A N 1
ATOM 723 C CA . ARG A 1 89 ? 4.653 10.620 -3.185 1.00 51.53 89 ARG A CA 1
ATOM 724 C C . ARG A 1 89 ? 6.078 10.897 -3.633 1.00 51.53 89 ARG A C 1
ATOM 726 O O . ARG A 1 89 ? 6.301 11.799 -4.435 1.00 51.53 89 ARG A O 1
ATOM 733 N N . LYS A 1 90 ? 7.042 10.160 -3.068 1.00 53.97 90 LYS A N 1
ATOM 734 C CA . LYS A 1 90 ? 8.447 10.198 -3.430 1.00 53.97 90 LYS A CA 1
ATOM 735 C C . LYS A 1 90 ? 8.418 9.926 -4.912 1.00 53.97 90 LYS A C 1
ATOM 737 O O . LYS A 1 90 ? 8.008 8.837 -5.324 1.00 53.97 90 LYS A O 1
ATOM 742 N N . LYS A 1 91 ? 8.690 10.982 -5.686 1.00 54.56 91 LYS A N 1
ATOM 743 C CA . LYS A 1 91 ? 8.667 10.975 -7.147 1.00 54.56 91 LYS A CA 1
ATOM 744 C C . LYS A 1 91 ? 9.336 9.674 -7.562 1.00 54.56 91 LYS A C 1
ATOM 746 O O . LYS A 1 91 ? 10.478 9.435 -7.175 1.00 54.56 91 LYS A O 1
ATOM 751 N N . GLY A 1 92 ? 8.562 8.778 -8.177 1.00 58.03 92 GLY A N 1
ATOM 752 C CA . GLY A 1 92 ? 8.994 7.401 -8.378 1.00 58.03 92 GLY A CA 1
ATOM 753 C C . GLY A 1 92 ? 10.327 7.415 -9.106 1.00 58.03 92 GLY A C 1
ATOM 754 O O . GLY A 1 92 ? 10.397 7.960 -10.205 1.00 58.03 92 GLY A O 1
ATOM 755 N N . VAL A 1 93 ? 11.372 6.876 -8.473 1.00 66.94 93 VAL A N 1
ATOM 756 C CA . VAL A 1 93 ? 12.698 6.802 -9.087 1.00 66.94 93 VAL A CA 1
ATOM 757 C C . VAL A 1 93 ? 12.529 6.036 -10.402 1.00 66.94 93 VAL A C 1
ATOM 759 O O . VAL A 1 93 ? 12.063 4.888 -10.360 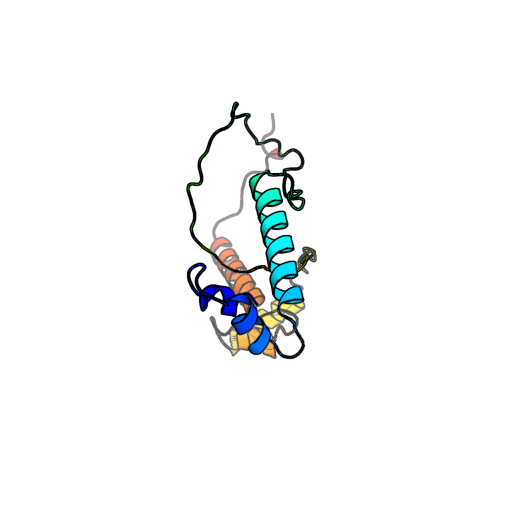1.00 66.94 93 VAL A O 1
ATOM 762 N N . PRO A 1 94 ? 12.801 6.663 -11.562 1.00 77.00 94 PRO A N 1
ATOM 763 C CA . PRO A 1 94 ? 12.676 5.987 -12.843 1.00 77.00 94 PRO A CA 1
ATOM 764 C C . PRO A 1 94 ? 13.613 4.775 -12.861 1.00 77.00 94 PRO A C 1
ATOM 766 O O . PRO A 1 94 ? 14.668 4.788 -12.231 1.00 77.00 94 PRO A O 1
ATOM 769 N N . TRP A 1 95 ? 13.205 3.707 -13.549 1.00 82.94 95 TRP A N 1
ATOM 770 C CA . TRP A 1 95 ? 14.054 2.528 -13.727 1.00 82.94 95 TRP A CA 1
ATOM 771 C C . TRP A 1 95 ? 15.335 2.939 -14.445 1.00 82.94 95 TRP A C 1
ATOM 773 O O . TRP A 1 95 ? 15.261 3.492 -15.541 1.00 82.94 95 TRP A O 1
ATOM 783 N N . THR A 1 96 ? 16.487 2.681 -13.830 1.00 88.81 96 THR A N 1
ATOM 784 C CA . THR A 1 96 ? 17.771 2.905 -14.496 1.00 88.81 96 THR A CA 1
ATOM 785 C C . THR A 1 96 ? 18.058 1.768 -15.470 1.00 88.81 96 THR A C 1
ATOM 787 O O . THR A 1 96 ? 17.549 0.652 -15.317 1.00 88.81 96 THR A O 1
ATOM 790 N N . GLU A 1 97 ? 18.892 2.036 -16.472 1.00 84.00 97 GLU A N 1
ATOM 791 C CA . GLU A 1 97 ? 19.286 1.024 -17.456 1.00 84.00 97 GLU A CA 1
ATOM 792 C C . GLU A 1 97 ? 19.974 -0.175 -16.781 1.00 84.00 97 GLU A C 1
ATOM 794 O O . GLU A 1 97 ? 19.709 -1.327 -17.110 1.00 84.00 97 GLU A O 1
ATOM 799 N N . ASP A 1 98 ? 20.797 0.067 -15.757 1.00 87.69 98 ASP A N 1
ATOM 800 C CA . ASP A 1 98 ? 21.429 -0.990 -14.959 1.00 87.69 98 ASP A CA 1
ATOM 801 C C . ASP A 1 98 ? 20.424 -1.866 -14.210 1.00 87.69 98 ASP A C 1
ATOM 803 O O . ASP A 1 98 ? 20.535 -3.094 -14.217 1.00 87.69 98 ASP A O 1
ATOM 807 N N . GLU A 1 99 ? 19.419 -1.258 -13.576 1.00 90.69 99 GLU A N 1
ATOM 808 C CA . GLU A 1 99 ? 18.350 -2.000 -12.905 1.00 90.69 99 GLU A CA 1
ATOM 809 C C . GLU A 1 99 ? 17.522 -2.808 -13.907 1.00 90.69 99 GLU A C 1
ATOM 811 O O . GLU A 1 99 ? 17.134 -3.943 -13.618 1.00 90.69 99 GLU A O 1
ATOM 816 N N . HIS A 1 100 ? 17.286 -2.256 -15.100 1.00 91.56 100 HIS A N 1
ATOM 817 C CA . HIS A 1 100 ? 16.584 -2.957 -16.164 1.00 91.56 100 HIS A CA 1
ATOM 818 C C . HIS A 1 100 ? 17.391 -4.144 -16.710 1.00 91.56 100 HIS A C 1
ATOM 820 O O . HIS A 1 100 ? 16.845 -5.244 -16.816 1.00 91.56 100 HIS A O 1
ATOM 826 N N . ARG A 1 101 ? 18.695 -3.979 -16.962 1.00 92.00 101 ARG A N 1
ATOM 827 C CA . ARG A 1 101 ? 19.595 -5.075 -17.364 1.00 92.00 101 ARG A CA 1
ATOM 828 C C . ARG A 1 101 ? 19.591 -6.208 -16.339 1.00 92.00 101 ARG A C 1
ATOM 830 O O . ARG A 1 101 ? 19.443 -7.375 -16.700 1.00 92.00 101 ARG A O 1
ATOM 837 N N . ARG A 1 102 ? 19.669 -5.878 -15.045 1.00 93.00 102 ARG A N 1
ATOM 838 C CA . ARG A 1 102 ? 19.578 -6.868 -13.956 1.00 93.00 102 ARG A CA 1
ATOM 839 C C . ARG A 1 102 ? 18.222 -7.563 -13.906 1.00 93.00 102 ARG A C 1
ATOM 841 O O . ARG A 1 102 ? 18.169 -8.770 -13.693 1.00 93.00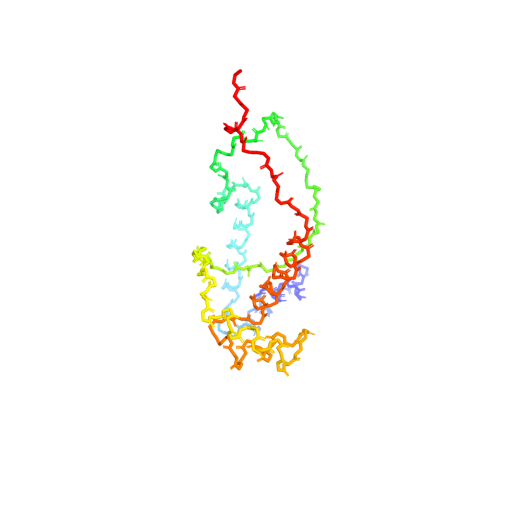 102 ARG A O 1
ATOM 848 N N . PHE A 1 103 ? 17.136 -6.833 -14.144 1.00 92.56 103 PHE A N 1
ATOM 849 C CA . PHE A 1 103 ? 15.800 -7.411 -14.261 1.00 92.56 103 PHE A CA 1
ATOM 850 C C . PHE A 1 103 ? 15.708 -8.447 -15.394 1.00 92.56 103 PHE A C 1
ATOM 852 O O . PHE A 1 103 ? 15.160 -9.525 -15.172 1.00 92.56 103 PHE A O 1
ATOM 859 N N . LEU A 1 104 ? 16.279 -8.165 -16.572 1.00 92.81 104 LEU A N 1
ATOM 860 C CA . LEU A 1 104 ? 16.299 -9.108 -17.698 1.00 92.81 104 LEU A CA 1
ATOM 861 C C . LEU A 1 104 ? 17.134 -10.359 -17.388 1.00 92.81 104 LEU A C 1
ATOM 863 O O . LEU A 1 104 ? 16.678 -11.471 -17.644 1.00 92.81 104 LEU A O 1
ATOM 867 N N . MET A 1 105 ? 18.300 -10.200 -16.753 1.00 90.44 105 MET A N 1
ATOM 868 C CA . MET A 1 105 ? 19.095 -11.343 -16.276 1.00 90.44 105 MET A CA 1
ATOM 869 C C . MET A 1 105 ? 18.322 -12.187 -15.253 1.00 90.44 105 MET A C 1
ATOM 871 O O . MET A 1 105 ? 18.341 -13.416 -15.305 1.00 90.44 105 MET A O 1
ATOM 875 N N . GLY A 1 106 ? 17.595 -11.537 -14.341 1.00 92.19 106 GLY A N 1
ATOM 876 C CA . GLY A 1 106 ? 16.736 -12.216 -13.376 1.00 92.19 106 GLY A CA 1
ATOM 877 C C . GLY A 1 106 ? 15.586 -12.977 -14.037 1.00 92.19 106 GLY A C 1
ATOM 878 O O . GLY A 1 106 ? 15.311 -14.107 -13.644 1.00 92.19 106 GLY A O 1
ATOM 879 N N . LEU A 1 107 ? 14.957 -12.397 -15.065 1.00 91.44 107 LEU A N 1
ATOM 880 C CA . LEU A 1 107 ? 13.945 -13.070 -15.884 1.00 91.44 107 LEU A CA 1
ATOM 881 C C . LEU A 1 107 ? 14.509 -14.287 -16.620 1.00 91.44 107 LEU A C 1
ATOM 883 O O . LEU A 1 107 ? 13.833 -15.308 -16.697 1.00 91.44 107 LEU A O 1
ATOM 887 N N . GLN A 1 108 ? 15.730 -14.192 -17.148 1.00 90.19 108 GLN A N 1
ATOM 888 C CA . GLN A 1 108 ? 16.393 -15.310 -17.816 1.00 90.19 108 GLN A CA 1
ATOM 889 C C . GLN A 1 108 ? 16.722 -16.439 -16.831 1.00 90.19 108 GLN A C 1
ATOM 891 O O . GLN A 1 108 ? 16.581 -17.608 -17.175 1.00 90.19 108 GLN A O 1
ATOM 896 N N . LYS A 1 109 ? 17.139 -16.099 -15.604 1.00 90.56 109 LYS A N 1
ATOM 897 C CA . LYS A 1 109 ? 17.572 -17.078 -14.597 1.00 90.56 109 LYS A CA 1
ATOM 898 C C . LYS A 1 109 ? 16.422 -17.748 -13.845 1.00 90.56 109 LYS A C 1
ATOM 900 O O . LYS A 1 109 ? 16.482 -18.947 -13.608 1.00 90.56 109 LYS A O 1
ATOM 905 N N . TYR A 1 110 ? 15.416 -16.979 -13.431 1.00 88.19 110 TYR A N 1
ATOM 906 C CA . TYR A 1 110 ? 14.305 -17.471 -12.606 1.00 88.19 110 TYR A CA 1
ATOM 907 C C . TYR A 1 110 ? 12.992 -17.632 -13.380 1.00 88.19 110 TYR A C 1
ATOM 909 O O . TYR A 1 110 ? 12.047 -18.200 -12.855 1.00 88.19 110 TYR A O 1
ATOM 917 N N . GLY A 1 111 ? 12.908 -17.156 -14.623 1.00 87.31 111 GLY A N 1
ATOM 918 C CA . GLY A 1 111 ? 11.686 -17.237 -15.417 1.00 87.31 111 GLY A CA 1
ATOM 919 C C . GLY A 1 111 ? 10.638 -16.176 -15.059 1.00 87.31 111 GLY A C 1
ATOM 920 O O . GLY A 1 111 ? 10.858 -15.248 -14.274 1.00 87.31 111 GLY A O 1
ATOM 921 N N . LYS A 1 112 ? 9.466 -16.276 -15.701 1.00 86.75 112 LYS A N 1
ATOM 922 C CA . LYS A 1 112 ? 8.346 -15.339 -15.513 1.00 86.75 112 LYS A CA 1
ATOM 923 C C . LYS A 1 112 ? 7.527 -15.745 -14.285 1.00 86.75 112 LYS A C 1
ATOM 925 O O . LYS A 1 112 ? 6.957 -16.827 -14.279 1.00 86.75 112 LYS A O 1
ATOM 930 N N . GLY A 1 113 ? 7.390 -14.852 -13.303 1.00 84.38 113 GLY A N 1
ATOM 931 C CA . GLY A 1 113 ? 6.533 -15.062 -12.123 1.00 84.38 113 GLY A CA 1
ATOM 932 C C . GLY A 1 113 ? 7.283 -15.020 -10.792 1.00 84.38 113 GLY A C 1
ATOM 933 O O . GLY A 1 113 ? 6.718 -14.590 -9.787 1.00 84.38 113 GLY A O 1
ATOM 934 N N . ASP A 1 114 ? 8.579 -15.331 -10.795 1.00 91.81 114 ASP A N 1
ATOM 935 C CA . ASP A 1 114 ? 9.427 -15.355 -9.598 1.00 91.81 114 ASP A CA 1
ATOM 936 C C . ASP A 1 114 ? 9.957 -13.971 -9.188 1.00 91.81 114 ASP A C 1
ATOM 938 O O . ASP A 1 114 ? 11.143 -13.746 -8.930 1.00 91.81 114 ASP A O 1
ATOM 942 N N . TRP A 1 115 ? 9.045 -13.005 -9.059 1.00 93.56 115 TRP A N 1
ATOM 943 C CA . TRP A 1 115 ? 9.366 -11.604 -8.757 1.00 93.56 115 TRP A CA 1
ATOM 944 C C . TRP A 1 115 ? 10.107 -11.425 -7.430 1.00 93.56 115 TRP A C 1
ATOM 946 O O . TRP A 1 115 ? 10.904 -10.498 -7.284 1.00 93.56 115 TRP A O 1
ATOM 956 N N . ARG A 1 116 ? 9.878 -12.324 -6.464 1.00 91.31 116 ARG A N 1
ATOM 957 C CA . ARG A 1 116 ? 10.578 -12.317 -5.170 1.00 91.31 116 ARG A CA 1
ATOM 958 C C . ARG A 1 116 ? 12.061 -12.638 -5.331 1.00 91.31 116 ARG A C 1
ATOM 960 O O . ARG A 1 116 ? 12.884 -11.936 -4.750 1.00 91.31 116 ARG A O 1
ATOM 967 N N . ASN A 1 117 ? 12.399 -13.653 -6.125 1.00 91.25 117 ASN A N 1
ATOM 968 C CA . ASN A 1 117 ? 13.789 -14.039 -6.368 1.00 91.25 117 ASN A CA 1
ATOM 969 C C . ASN A 1 117 ? 14.505 -13.030 -7.267 1.00 91.25 117 ASN A C 1
ATOM 971 O O . ASN A 1 117 ? 15.671 -12.720 -7.023 1.00 91.25 117 ASN A O 1
ATOM 975 N N . ILE A 1 118 ? 13.802 -12.451 -8.241 1.00 90.31 118 ILE A N 1
ATOM 976 C CA . ILE A 1 118 ? 14.355 -11.395 -9.098 1.00 90.31 118 ILE A CA 1
ATOM 977 C C . ILE A 1 118 ? 14.656 -10.130 -8.280 1.00 90.31 118 ILE A C 1
ATOM 979 O O . ILE A 1 118 ? 15.754 -9.587 -8.365 1.00 90.31 118 ILE A O 1
ATOM 983 N N . SER A 1 119 ? 13.728 -9.688 -7.428 1.00 93.44 119 SER A N 1
ATOM 984 C CA . SER A 1 119 ? 13.949 -8.546 -6.528 1.00 93.44 119 SER A CA 1
ATOM 985 C C . SER A 1 119 ? 15.115 -8.796 -5.565 1.00 93.44 119 SER A C 1
ATOM 987 O O . SER A 1 119 ? 16.036 -7.993 -5.497 1.00 93.44 119 SER A O 1
ATOM 989 N N . ARG A 1 120 ? 15.144 -9.939 -4.872 1.00 91.44 120 ARG A N 1
ATOM 990 C CA . ARG A 1 120 ? 16.157 -10.202 -3.835 1.00 91.44 120 ARG A CA 1
ATOM 991 C C . ARG A 1 120 ? 17.575 -10.397 -4.363 1.00 91.44 120 ARG A C 1
ATOM 993 O O . ARG A 1 120 ? 18.511 -10.038 -3.664 1.00 91.44 120 ARG A O 1
ATOM 1000 N N . ASN A 1 121 ? 17.737 -10.973 -5.554 1.00 90.75 121 ASN A N 1
ATOM 1001 C CA . ASN A 1 121 ? 19.062 -11.344 -6.064 1.00 90.75 121 ASN A CA 1
ATOM 1002 C C . ASN A 1 121 ? 19.591 -10.404 -7.151 1.00 90.75 121 ASN A C 1
ATOM 1004 O O . ASN A 1 121 ? 20.799 -10.313 -7.335 1.00 90.75 121 ASN A O 1
ATOM 1008 N N . PHE A 1 122 ? 18.707 -9.729 -7.891 1.00 89.50 122 PHE A N 1
ATOM 1009 C CA . PHE A 1 122 ? 19.099 -8.919 -9.048 1.00 89.50 122 PHE A CA 1
ATOM 1010 C C . PHE A 1 122 ? 18.755 -7.443 -8.872 1.00 89.50 122 PHE A C 1
ATOM 1012 O O . PHE A 1 122 ? 19.590 -6.578 -9.140 1.00 89.50 122 PHE A O 1
ATOM 1019 N N . VAL A 1 123 ? 17.545 -7.138 -8.400 1.00 88.00 123 VAL A N 1
ATOM 1020 C CA . VAL A 1 123 ? 17.049 -5.758 -8.288 1.00 88.00 123 VAL A CA 1
ATOM 1021 C C . VAL A 1 123 ? 16.723 -5.425 -6.833 1.00 88.00 123 VAL A C 1
ATOM 1023 O O . VAL A 1 123 ? 15.578 -5.149 -6.486 1.00 88.00 123 VAL A O 1
ATOM 1026 N N . ILE A 1 124 ? 17.750 -5.448 -5.978 1.00 89.69 124 ILE A N 1
ATOM 1027 C CA . ILE A 1 124 ? 17.624 -5.275 -4.515 1.00 89.69 124 ILE A CA 1
ATOM 1028 C C . ILE A 1 124 ? 16.978 -3.924 -4.157 1.00 89.69 124 ILE A C 1
ATOM 1030 O O . ILE A 1 124 ? 16.261 -3.804 -3.168 1.00 89.69 124 ILE A O 1
ATOM 1034 N N . THR A 1 125 ? 17.179 -2.913 -5.003 1.00 86.81 125 THR A N 1
ATOM 1035 C CA . THR A 1 125 ? 16.630 -1.555 -4.864 1.00 86.81 125 THR A CA 1
ATOM 1036 C C . THR A 1 125 ? 15.133 -1.454 -5.165 1.00 86.81 125 THR A C 1
ATOM 1038 O O . THR A 1 125 ? 14.536 -0.397 -4.951 1.00 86.81 125 THR A O 1
ATOM 1041 N N . LYS A 1 126 ? 14.510 -2.514 -5.694 1.00 86.62 126 LYS A N 1
ATOM 1042 C CA . LYS A 1 126 ? 13.091 -2.547 -6.054 1.00 86.62 126 LYS A CA 1
ATOM 1043 C C . LYS A 1 126 ? 12.405 -3.704 -5.353 1.00 86.62 126 LYS A C 1
ATOM 1045 O O . LYS A 1 126 ? 12.898 -4.826 -5.321 1.00 86.62 126 LYS A O 1
ATOM 1050 N N . THR A 1 127 ? 11.220 -3.447 -4.822 1.00 91.75 127 THR A N 1
ATOM 1051 C CA . THR A 1 127 ? 10.418 -4.470 -4.150 1.00 91.75 127 THR A CA 1
ATOM 1052 C C . THR A 1 127 ? 9.853 -5.481 -5.156 1.00 91.75 127 THR A C 1
ATOM 1054 O O . THR A 1 127 ? 9.658 -5.139 -6.327 1.00 91.75 127 THR A O 1
ATOM 1057 N N . PRO A 1 128 ? 9.504 -6.710 -4.727 1.00 90.88 128 PRO A N 1
ATOM 1058 C CA . PRO A 1 128 ? 8.903 -7.712 -5.612 1.00 90.88 128 PRO A CA 1
ATOM 1059 C C . PRO A 1 128 ? 7.664 -7.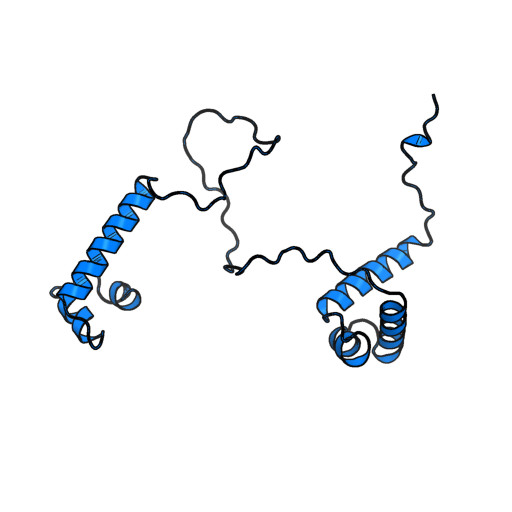194 -6.357 1.00 90.88 128 PRO A C 1
ATOM 1061 O O . PRO A 1 128 ? 7.466 -7.504 -7.528 1.00 90.88 128 PRO A O 1
ATOM 1064 N N . THR A 1 129 ? 6.865 -6.338 -5.714 1.00 91.38 129 THR A N 1
ATOM 1065 C CA . THR A 1 129 ? 5.694 -5.693 -6.326 1.00 91.38 129 THR A CA 1
ATOM 1066 C C . THR A 1 129 ? 6.079 -4.692 -7.417 1.00 91.38 129 THR A C 1
ATOM 1068 O O . THR A 1 129 ? 5.431 -4.637 -8.465 1.00 91.38 129 THR A O 1
ATOM 1071 N N . GLN A 1 130 ? 7.144 -3.909 -7.211 1.00 91.44 130 GLN A N 1
ATOM 1072 C CA . GLN A 1 130 ? 7.672 -3.001 -8.235 1.00 91.44 130 GLN A CA 1
ATOM 1073 C C . GLN A 1 130 ? 8.236 -3.782 -9.425 1.00 91.44 130 GLN A C 1
ATOM 1075 O O . GLN A 1 130 ? 7.978 -3.404 -10.565 1.00 91.44 130 GLN A O 1
ATOM 1080 N N . VAL A 1 131 ? 8.938 -4.892 -9.169 1.00 92.56 131 VAL A N 1
ATOM 1081 C CA . VAL A 1 131 ? 9.446 -5.802 -10.206 1.00 92.56 131 VAL A CA 1
ATOM 1082 C C . VAL A 1 131 ? 8.296 -6.401 -11.018 1.00 92.56 131 VAL A C 1
ATOM 1084 O O . VAL A 1 131 ? 8.330 -6.343 -12.244 1.00 92.56 131 VAL A O 1
ATOM 1087 N N . ALA A 1 132 ? 7.243 -6.896 -10.363 1.00 92.75 132 ALA A N 1
ATOM 1088 C CA . ALA A 1 132 ? 6.050 -7.406 -11.040 1.00 92.75 132 ALA A CA 1
ATOM 1089 C C . ALA A 1 132 ? 5.367 -6.327 -11.902 1.00 92.75 132 ALA A C 1
ATOM 1091 O O . ALA A 1 132 ? 5.031 -6.565 -13.061 1.00 92.75 132 ALA A O 1
ATOM 1092 N N . SER A 1 133 ? 5.224 -5.111 -11.363 1.00 92.44 133 SER A N 1
ATOM 1093 C CA . SER A 1 133 ? 4.642 -3.974 -12.091 1.00 92.44 133 SER A CA 1
ATOM 1094 C C . SER A 1 133 ? 5.490 -3.569 -13.301 1.00 92.44 133 SER A C 1
ATOM 1096 O O . SER A 1 133 ? 4.955 -3.207 -14.350 1.00 92.44 133 SER A O 1
ATOM 1098 N N . HIS A 1 134 ? 6.818 -3.629 -13.175 1.00 92.44 134 HIS A N 1
ATOM 1099 C CA . HIS A 1 134 ? 7.735 -3.365 -14.282 1.00 92.44 134 HIS A CA 1
ATOM 1100 C C . HIS A 1 134 ? 7.670 -4.456 -15.340 1.00 92.44 134 HIS A C 1
ATOM 1102 O O . HIS A 1 134 ? 7.572 -4.136 -16.518 1.00 92.44 134 HIS A O 1
ATOM 1108 N N . ALA A 1 135 ? 7.609 -5.724 -14.933 1.00 91.62 135 ALA A N 1
ATOM 1109 C CA . ALA A 1 135 ? 7.417 -6.850 -15.837 1.00 91.62 135 ALA A CA 1
ATOM 1110 C C . ALA A 1 135 ? 6.119 -6.713 -16.639 1.00 91.62 135 ALA A C 1
ATOM 1112 O O . ALA A 1 135 ? 6.129 -6.867 -17.857 1.00 91.62 135 ALA A O 1
ATOM 1113 N N . GLN A 1 136 ? 5.016 -6.345 -15.982 1.00 91.75 136 GLN A N 1
ATOM 1114 C CA . GLN A 1 136 ? 3.745 -6.089 -16.655 1.00 91.75 136 GLN A CA 1
ATOM 1115 C C . GLN A 1 136 ? 3.883 -4.991 -17.719 1.00 91.75 136 GLN A C 1
ATOM 1117 O O . GLN A 1 136 ? 3.453 -5.181 -18.857 1.00 91.75 136 GLN A O 1
ATOM 1122 N N . LYS A 1 137 ? 4.511 -3.858 -17.377 1.00 90.06 137 LYS A N 1
ATOM 1123 C CA . LYS A 1 137 ? 4.754 -2.765 -18.334 1.00 90.06 137 LYS A CA 1
ATOM 1124 C C . LYS A 1 137 ? 5.684 -3.190 -19.467 1.00 90.06 137 LYS A C 1
ATOM 1126 O O . LYS A 1 137 ? 5.427 -2.837 -20.612 1.00 90.06 137 LYS A O 1
ATOM 1131 N N . TYR A 1 138 ? 6.733 -3.942 -19.158 1.00 89.56 138 TYR A N 1
ATOM 1132 C CA . TYR A 1 138 ? 7.695 -4.459 -20.123 1.00 89.56 138 TYR A CA 1
ATOM 1133 C C . TYR A 1 138 ? 7.013 -5.371 -21.148 1.00 89.56 138 TYR A C 1
ATOM 1135 O O . TYR A 1 138 ? 7.117 -5.126 -22.345 1.00 89.56 138 TYR A O 1
ATOM 1143 N N . TYR A 1 139 ? 6.210 -6.342 -20.699 1.00 88.75 139 TYR A N 1
ATOM 1144 C CA . TYR A 1 139 ? 5.471 -7.221 -21.609 1.00 88.75 139 TYR A CA 1
ATOM 1145 C C . TYR A 1 139 ? 4.379 -6.492 -22.395 1.00 88.75 139 TYR A C 1
ATOM 1147 O O . TYR A 1 139 ? 4.155 -6.814 -23.560 1.00 88.75 139 TYR A O 1
ATOM 1155 N N . ALA A 1 140 ? 3.717 -5.496 -21.797 1.00 86.88 140 ALA A N 1
ATOM 1156 C CA . ALA A 1 140 ? 2.757 -4.663 -22.517 1.00 86.88 140 ALA A CA 1
ATOM 1157 C C . ALA A 1 140 ? 3.433 -3.859 -23.642 1.00 86.88 140 ALA A C 1
ATOM 1159 O O . ALA A 1 140 ? 2.901 -3.812 -24.749 1.00 86.88 140 ALA A O 1
ATOM 1160 N N . ARG A 1 141 ? 4.620 -3.287 -23.381 1.00 84.94 141 ARG A N 1
ATOM 1161 C CA . ARG A 1 141 ? 5.432 -2.575 -24.382 1.00 84.94 141 ARG A CA 1
ATOM 1162 C C . ARG A 1 141 ? 5.896 -3.506 -25.497 1.00 84.94 141 ARG A C 1
ATOM 1164 O O . ARG A 1 141 ? 5.660 -3.192 -26.657 1.00 84.94 141 ARG A O 1
ATOM 1171 N N . LEU A 1 142 ? 6.420 -4.680 -25.146 1.00 82.38 142 LEU A N 1
ATOM 1172 C CA . LEU A 1 142 ? 6.853 -5.698 -26.106 1.00 82.38 142 LEU A CA 1
ATOM 1173 C C . LEU A 1 142 ? 5.704 -6.148 -27.025 1.00 82.38 142 LEU A C 1
ATOM 1175 O O . LEU A 1 142 ? 5.880 -6.302 -28.228 1.00 82.38 142 LEU A O 1
ATOM 1179 N N . LYS A 1 143 ? 4.489 -6.302 -26.478 1.00 77.50 143 LYS A N 1
ATOM 1180 C CA . LYS A 1 143 ? 3.289 -6.646 -27.261 1.00 77.50 143 LYS A CA 1
ATOM 1181 C C . LYS A 1 143 ? 2.825 -5.502 -28.178 1.00 77.50 143 LYS A C 1
ATOM 1183 O O . LYS A 1 143 ? 2.143 -5.761 -29.166 1.00 77.50 143 LYS A O 1
ATOM 1188 N N . SER A 1 144 ? 3.170 -4.253 -27.852 1.00 67.56 144 SER A N 1
ATOM 1189 C CA . SER A 1 144 ? 2.840 -3.062 -28.649 1.00 67.56 144 SER A CA 1
ATOM 1190 C C . SER A 1 144 ? 3.915 -2.654 -29.662 1.00 67.56 144 SER A C 1
ATOM 1192 O O . SER A 1 144 ? 3.580 -1.984 -30.628 1.00 67.56 144 SER A O 1
ATOM 1194 N N . GLU A 1 145 ? 5.175 -3.073 -29.499 1.00 62.66 145 GLU A N 1
ATOM 1195 C CA . GLU A 1 145 ? 6.292 -2.718 -30.398 1.00 62.66 145 GLU A CA 1
ATOM 1196 C C . GLU A 1 145 ? 6.116 -3.208 -31.847 1.00 62.66 145 GLU A C 1
ATOM 1198 O O . GLU A 1 145 ? 6.766 -2.681 -32.743 1.00 62.66 145 GLU A O 1
ATOM 1203 N N . GLY A 1 146 ? 5.193 -4.145 -32.102 1.00 58.91 146 GLY A N 1
ATOM 1204 C CA . GLY A 1 146 ? 4.822 -4.596 -33.451 1.00 58.91 146 GLY A CA 1
ATOM 1205 C C . GLY A 1 146 ? 3.631 -3.871 -34.096 1.00 58.91 146 GLY A C 1
ATOM 1206 O O . GLY A 1 146 ? 3.278 -4.195 -35.225 1.00 58.91 146 GLY A O 1
ATOM 1207 N N . LYS A 1 147 ? 2.975 -2.925 -33.408 1.00 55.00 147 LYS A N 1
ATOM 1208 C CA . LYS A 1 147 ? 1.904 -2.093 -33.982 1.00 55.00 147 LYS A CA 1
ATOM 1209 C C . LYS A 1 147 ? 2.316 -0.638 -33.861 1.00 55.00 147 LYS A C 1
ATOM 1211 O O . LYS A 1 147 ? 2.334 -0.073 -32.772 1.00 55.00 147 LYS A O 1
ATOM 1216 N N . GLU A 1 148 ? 2.705 -0.092 -35.001 1.00 52.75 148 GLU A N 1
ATOM 1217 C CA . GLU A 1 148 ? 3.183 1.264 -35.211 1.00 52.75 148 GLU A CA 1
ATOM 1218 C C . GLU A 1 148 ? 2.491 2.296 -34.302 1.00 52.75 148 GLU A C 1
ATOM 1220 O O . GLU A 1 148 ? 1.266 2.389 -34.201 1.00 52.75 148 GLU A O 1
ATOM 1225 N N . LYS A 1 149 ? 3.325 3.063 -33.597 1.00 65.25 149 LYS A N 1
ATOM 1226 C CA . LYS A 1 149 ? 2.949 4.267 -32.852 1.00 65.25 149 LYS A CA 1
ATOM 1227 C C . LYS A 1 149 ? 2.094 5.138 -33.776 1.00 65.25 149 LYS A C 1
ATOM 1229 O O . LYS A 1 149 ? 2.534 5.339 -34.894 1.00 65.25 149 LYS A O 1
ATOM 1234 N N . ARG A 1 150 ? 0.992 5.723 -33.291 1.00 54.03 150 ARG A N 1
ATOM 1235 C CA . ARG A 1 150 ? 0.704 7.180 -33.287 1.00 54.03 150 ARG A CA 1
ATOM 1236 C C . ARG A 1 150 ? -0.658 7.424 -32.634 1.00 54.03 150 ARG A C 1
ATOM 1238 O O . ARG A 1 150 ? -1.701 7.105 -33.188 1.00 54.03 150 ARG A O 1
ATOM 1245 N N . ARG A 1 151 ? -0.655 8.079 -31.471 1.00 59.72 151 ARG A N 1
ATOM 1246 C CA . ARG A 1 151 ? -1.627 9.163 -31.300 1.00 59.72 151 ARG A CA 1
ATOM 1247 C C . ARG A 1 151 ? -1.084 10.285 -32.191 1.00 59.72 151 ARG A C 1
ATOM 1249 O O . ARG A 1 151 ? 0.092 10.610 -32.002 1.00 59.72 151 ARG A O 1
ATOM 1256 N N . PRO A 1 152 ? -1.828 10.788 -33.188 1.00 61.91 152 PRO A N 1
ATOM 1257 C CA . PRO A 1 152 ? -1.363 11.934 -33.958 1.00 61.91 152 PRO A CA 1
ATOM 1258 C C . PRO A 1 152 ? -1.063 13.080 -32.990 1.00 61.91 152 PRO A C 1
ATOM 1260 O O . PRO A 1 152 ? -1.770 13.257 -31.990 1.00 61.91 152 PRO A O 1
ATOM 1263 N N . SER A 1 153 ? 0.033 13.799 -33.235 1.00 62.56 153 SER A N 1
ATOM 1264 C CA . SER A 1 153 ? 0.319 15.011 -32.475 1.00 62.56 153 SER A CA 1
ATOM 1265 C C . SER A 1 153 ? -0.818 15.991 -32.731 1.00 62.56 153 SER A C 1
ATOM 1267 O O . SER A 1 153 ? -1.225 16.177 -33.874 1.00 62.56 153 SER A O 1
ATOM 1269 N N . ILE A 1 154 ? -1.302 16.660 -31.687 1.00 66.12 154 ILE A N 1
ATOM 1270 C CA . ILE A 1 154 ? -2.255 17.767 -31.853 1.00 66.12 154 ILE A CA 1
ATOM 1271 C C . ILE A 1 154 ? -1.666 18.904 -32.712 1.00 66.12 154 ILE A C 1
ATOM 1273 O O . ILE A 1 154 ? -2.410 19.674 -33.301 1.00 66.12 154 ILE A O 1
ATOM 1277 N N . HIS A 1 155 ? -0.335 18.966 -32.827 1.00 67.38 155 HIS A N 1
ATOM 1278 C CA . HIS A 1 155 ? 0.403 19.943 -33.629 1.00 67.38 155 HIS A CA 1
ATOM 1279 C C . HIS A 1 155 ? 0.624 19.505 -35.087 1.00 67.38 155 HIS A C 1
ATOM 1281 O O . HIS A 1 155 ? 1.124 20.303 -35.869 1.00 67.38 155 HIS A O 1
ATOM 1287 N N . ASP A 1 156 ? 0.283 18.260 -35.452 1.00 64.56 156 ASP A N 1
ATOM 1288 C CA . ASP A 1 156 ? 0.395 17.766 -36.838 1.00 64.56 156 ASP A CA 1
ATOM 1289 C C . ASP A 1 156 ? -0.881 18.069 -37.662 1.00 64.56 156 ASP A C 1
ATOM 1291 O O . ASP A 1 156 ? -0.949 17.739 -38.843 1.00 64.56 156 ASP A O 1
ATOM 1295 N N . ILE A 1 157 ? -1.908 18.681 -37.056 1.00 61.97 157 ILE A N 1
ATOM 1296 C CA . ILE A 1 157 ? -3.109 19.169 -37.748 1.00 61.97 157 ILE A CA 1
ATOM 1297 C C . ILE A 1 157 ? -2.813 20.602 -38.197 1.00 61.97 157 ILE A C 1
ATOM 1299 O O . ILE A 1 157 ? -3.128 21.563 -37.498 1.00 61.97 157 ILE A O 1
ATOM 1303 N N . THR A 1 158 ? -2.116 20.751 -39.318 1.00 67.69 158 THR A N 1
ATOM 1304 C CA . THR A 1 158 ? -1.901 22.068 -39.928 1.00 67.69 158 THR A CA 1
ATOM 1305 C C . THR A 1 158 ? -3.216 22.589 -40.533 1.00 67.69 158 THR A C 1
ATOM 1307 O O . THR A 1 158 ? -4.015 21.793 -41.026 1.00 67.69 158 THR A O 1
ATOM 1310 N N . THR A 1 159 ? -3.407 23.911 -40.446 1.00 57.81 159 THR A N 1
ATOM 1311 C CA . THR A 1 159 ? -4.478 24.769 -40.997 1.00 57.81 159 THR A CA 1
ATOM 1312 C C . THR A 1 159 ? -4.978 24.404 -42.390 1.00 57.81 159 THR A C 1
ATOM 1314 O O . THR A 1 159 ? -4.128 24.133 -43.267 1.00 57.81 159 THR A O 1
#

Foldseek 3Di:
DVVLPVVDDPPDPPSLVVVQVVDPPRDSVNSVVVVVVVVVVVVCVVVVVDDDPPPPDPDDVPDDDPDDDDDDDPDDDDDDDPPDDDPVVPPPDPQDPQLVVLLVVLCVVVNPPPLCSSCVPRVVVDHSVRSNVVVVVVVVVVVCVPPDDDPDDPVVPDD

Sequence (159 aa):
FERLRAIYDKKTPDRWLRMADIIPGKTEYDVVQQYQELVEDITDIEAGIVPLPGYVTKKSPFTMELGNGRALNTFKKRSLSYRSSDHERKKGVPWTEDEHRRFLMGLQKYGKGDWRNISRNFVITKTPTQVASHAQKYYARLKSEGKEKRRPSIHDITT